Protein AF-A0A368F7U0-F1 (afdb_monomer)

pLDDT: mean 89.79, std 9.25, range [58.03, 97.5]

Sequence (85 aa):
MRIFSLQDEFDAILNESPDSLVVIDFYATWCGPCKIMGPKFLKLSNEFTSVVFVKVDVDESEDIVSRFDIKVMPTFIFMRKGAQI

Radius of gyration: 12.07 Å; Cα contacts (8 Å, |Δi|>4): 130; chains: 1; bounding box: 25×27×27 Å

InterPro domains:
  IPR005746 Thioredoxin [PIRSF000077] (8-84)
  IPR013766 Thioredoxin domain [PF00085] (7-83)
  IPR013766 Thioredoxin domain [PS51352] (1-85)
  IPR017937 Thioredoxin, conserved site [PS00194] (23-41)
  IPR036249 Thioredoxin-like superfamily [SSF52833] (8-83)

Nearest PDB structures (foldseek):
  2vim-assembly1_A  TM=9.844E-01  e=1.560E-10  Fasciola hepatica
  2iiy-assembly1_A  TM=9.850E-01  e=3.507E-10  Homo sapiens
  4pom-assembly2_B  TM=9.797E-01  e=3.064E-10  Homo sapiens
  1aiu-assembly1_A-2  TM=9.916E-01  e=6.021E-10  Homo sapiens
  1erw-assembly1_A-2  TM=9.887E-01  e=1.354E-09  Homo sapiens

Mean predicted aligned error: 3.77 Å

Solvent-accessible surface area (backbone atoms only — not comparable to full-atom values): 4821 Å² total; per-residue (Å²): 120,52,76,55,68,50,69,70,64,55,53,48,48,43,65,75,35,41,87,32,47,35,40,36,39,36,30,44,97,85,36,66,67,28,66,66,45,47,64,55,53,53,50,49,41,71,70,40,76,74,39,48,42,38,40,38,42,54,89,62,26,58,71,62,34,61,75,69,68,65,85,61,69,62,37,79,47,43,33,44,63,77,36,80,109

Secondary structure (DSSP, 8-state):
-EEE--HHHHHHHHHH-SSSEEEEEEE-TT-HHHHHHHHHHHHHHHH-TTEEEEEEETTT-HHHHHHTT--SSSEEEEEETTEE-

Structure (mmCIF, N/CA/C/O backbone):
data_AF-A0A368F7U0-F1
#
_entry.id   AF-A0A368F7U0-F1
#
loop_
_atom_site.group_PDB
_atom_site.id
_atom_site.type_symbol
_atom_site.label_atom_id
_atom_site.label_alt_id
_atom_site.label_comp_id
_atom_site.label_asym_id
_atom_site.label_entity_id
_atom_site.label_seq_id
_atom_site.pdbx_PDB_ins_code
_atom_site.Cartn_x
_atom_site.Cartn_y
_atom_site.Cartn_z
_atom_site.occupancy
_atom_site.B_iso_or_equiv
_atom_site.auth_seq_id
_atom_site.auth_comp_id
_atom_site.auth_asym_id
_atom_site.auth_atom_id
_atom_site.pdbx_PDB_model_num
ATOM 1 N N . MET A 1 1 ? 5.150 4.178 9.416 1.00 58.03 1 ME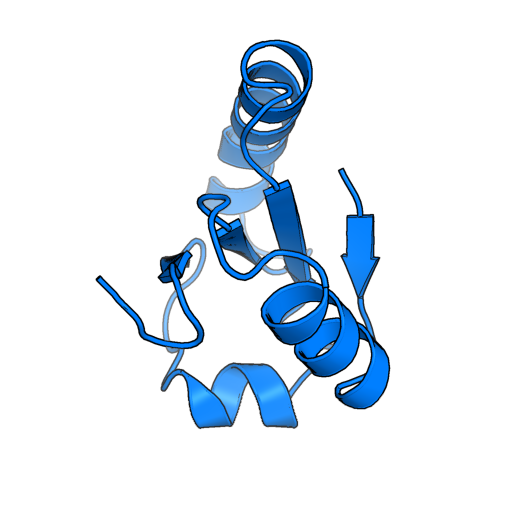T A N 1
ATOM 2 C CA . MET A 1 1 ? 5.188 3.414 8.149 1.00 58.03 1 MET A CA 1
ATOM 3 C C . MET A 1 1 ? 5.951 2.119 8.377 1.00 58.03 1 MET A C 1
ATOM 5 O O . MET A 1 1 ? 7.028 2.186 8.960 1.00 58.03 1 MET A O 1
ATOM 9 N N . ARG A 1 2 ? 5.398 0.970 7.971 1.00 66.88 2 ARG A N 1
ATOM 10 C CA . ARG A 1 2 ? 6.096 -0.327 8.007 1.00 66.88 2 ARG A CA 1
ATOM 11 C C . ARG A 1 2 ? 6.190 -0.918 6.593 1.00 66.88 2 ARG A C 1
ATOM 13 O O . ARG A 1 2 ? 5.301 -0.673 5.776 1.00 66.88 2 ARG A O 1
ATOM 20 N N . ILE A 1 3 ? 7.290 -1.614 6.315 1.00 62.53 3 ILE A N 1
ATOM 21 C CA . ILE A 1 3 ? 7.573 -2.331 5.063 1.00 62.53 3 ILE A CA 1
ATOM 22 C C . ILE A 1 3 ? 7.589 -3.813 5.431 1.00 62.53 3 ILE A C 1
ATOM 24 O O . ILE A 1 3 ? 8.253 -4.157 6.408 1.00 62.53 3 ILE A O 1
ATOM 28 N N . PHE A 1 4 ? 6.852 -4.646 4.698 1.00 64.81 4 PHE A N 1
ATOM 29 C CA . PHE A 1 4 ? 6.789 -6.090 4.944 1.00 64.81 4 PHE A CA 1
ATOM 30 C C . PHE A 1 4 ? 7.340 -6.858 3.761 1.00 64.81 4 PHE A C 1
ATOM 32 O O . PHE A 1 4 ? 7.124 -6.465 2.617 1.00 64.81 4 PHE A O 1
ATOM 39 N N . SER A 1 5 ? 7.999 -7.967 4.077 1.00 58.75 5 SER A N 1
ATOM 40 C CA . SER A 1 5 ? 8.453 -8.977 3.123 1.00 58.75 5 SER A CA 1
ATOM 41 C C . SER A 1 5 ? 7.835 -10.357 3.389 1.00 58.75 5 SER A C 1
ATOM 43 O O . SER A 1 5 ? 8.076 -11.290 2.632 1.00 58.75 5 SER A O 1
ATOM 45 N N . LEU A 1 6 ? 7.043 -10.510 4.461 1.00 63.00 6 LEU A N 1
ATOM 46 C CA . LEU A 1 6 ? 6.488 -11.788 4.916 1.00 63.00 6 LEU A CA 1
ATOM 47 C C . LEU A 1 6 ? 4.968 -11.706 5.097 1.00 63.00 6 LEU A C 1
ATOM 49 O O . LEU A 1 6 ? 4.441 -10.764 5.693 1.00 63.00 6 LEU A O 1
ATOM 53 N N . GLN A 1 7 ? 4.269 -12.729 4.604 1.00 72.19 7 GLN A N 1
ATOM 54 C CA . GLN A 1 7 ? 2.807 -12.797 4.609 1.00 72.19 7 GLN A CA 1
ATOM 55 C C . GLN A 1 7 ? 2.207 -12.867 6.021 1.00 72.19 7 GLN A C 1
ATOM 57 O O . GLN A 1 7 ? 1.223 -12.180 6.294 1.00 72.19 7 GLN A O 1
ATOM 62 N N . ASP A 1 8 ? 2.829 -13.614 6.934 1.00 75.50 8 ASP A N 1
ATOM 63 C CA . ASP A 1 8 ? 2.343 -13.751 8.313 1.00 75.50 8 ASP A CA 1
ATOM 64 C C . ASP A 1 8 ? 2.331 -12.406 9.060 1.00 75.50 8 ASP A C 1
ATOM 66 O O . ASP A 1 8 ? 1.409 -12.118 9.822 1.00 75.50 8 ASP A O 1
ATOM 70 N N . GLU A 1 9 ? 3.322 -11.543 8.811 1.00 80.69 9 GLU A N 1
ATOM 71 C CA . GLU A 1 9 ? 3.390 -10.206 9.416 1.00 80.69 9 GLU A CA 1
ATOM 72 C C . GLU A 1 9 ? 2.306 -9.274 8.857 1.00 80.69 9 GLU A C 1
ATOM 74 O O . GLU A 1 9 ? 1.718 -8.471 9.588 1.00 80.69 9 GLU A O 1
ATOM 79 N N . PHE A 1 10 ? 2.011 -9.403 7.562 1.00 83.25 10 PHE A N 1
ATOM 80 C CA . PHE A 1 10 ? 0.936 -8.664 6.912 1.00 83.25 10 PHE A CA 1
ATOM 81 C C . PHE A 1 10 ? -0.437 -9.061 7.478 1.00 83.25 10 PHE A C 1
ATOM 83 O O . PHE A 1 10 ? -1.235 -8.189 7.839 1.00 83.25 10 PHE A O 1
ATOM 90 N N . ASP A 1 11 ? -0.696 -10.363 7.623 1.00 85.12 11 ASP A N 1
ATOM 91 C CA . ASP A 1 11 ? -1.945 -10.874 8.195 1.00 85.12 11 ASP A CA 1
ATOM 92 C C . ASP A 1 11 ? -2.086 -10.539 9.684 1.00 85.12 11 ASP A C 1
ATOM 94 O O . ASP A 1 11 ? -3.180 -10.177 10.130 1.00 85.12 11 ASP A O 1
ATOM 98 N N . ALA A 1 12 ? -0.992 -10.577 10.452 1.00 86.25 12 ALA A N 1
ATOM 99 C CA . ALA A 1 12 ? -0.992 -10.145 11.847 1.00 86.25 12 ALA A CA 1
ATOM 100 C C . ALA A 1 12 ? -1.499 -8.703 11.986 1.00 86.25 12 ALA A C 1
ATOM 102 O O . ALA A 1 12 ? -2.373 -8.437 12.804 1.00 86.25 12 ALA A O 1
ATOM 103 N N . ILE A 1 13 ? -1.055 -7.782 11.128 1.00 83.06 13 ILE A N 1
ATOM 104 C CA . ILE A 1 13 ? -1.470 -6.372 11.199 1.00 83.06 13 ILE A CA 1
ATOM 105 C C . ILE A 1 13 ? -2.932 -6.166 10.843 1.00 83.06 13 ILE A C 1
ATOM 107 O O . ILE A 1 13 ? -3.613 -5.376 11.503 1.00 83.06 13 ILE A O 1
ATOM 111 N N . LEU A 1 14 ? -3.426 -6.864 9.820 1.00 83.94 14 LEU A N 1
ATOM 112 C CA . LEU A 1 14 ? -4.843 -6.806 9.471 1.00 83.94 14 LEU A CA 1
ATOM 113 C C . LEU A 1 14 ? -5.724 -7.295 10.631 1.00 83.94 14 LEU A C 1
ATOM 115 O O . LEU A 1 14 ? -6.803 -6.742 10.848 1.00 83.94 14 LEU A O 1
ATOM 119 N N . ASN A 1 15 ? -5.244 -8.279 11.397 1.00 84.81 15 ASN A N 1
ATOM 120 C CA . ASN A 1 15 ? -5.942 -8.830 12.557 1.00 84.81 15 ASN A CA 1
ATOM 121 C C . ASN A 1 15 ? -5.785 -7.981 13.832 1.00 84.81 15 ASN A C 1
ATOM 123 O O . ASN A 1 15 ? -6.734 -7.871 14.604 1.00 84.81 15 ASN A O 1
ATOM 127 N N . GLU A 1 16 ? -4.623 -7.362 14.056 1.00 85.44 16 GLU A N 1
ATOM 128 C CA . GLU A 1 16 ? -4.341 -6.477 15.201 1.00 85.44 16 GLU A CA 1
ATOM 129 C C . GLU A 1 16 ? -5.015 -5.105 15.072 1.00 85.44 16 GLU A C 1
ATOM 131 O O . GLU A 1 16 ? -5.206 -4.403 16.066 1.00 85.44 16 GLU A O 1
ATOM 136 N N . SER A 1 17 ? -5.403 -4.724 13.852 1.00 79.19 17 SER A N 1
ATOM 137 C CA . SER A 1 17 ? -6.010 -3.429 13.535 1.00 79.19 17 SER A CA 1
ATOM 138 C C . SER A 1 17 ? -7.455 -3.554 13.021 1.00 79.19 17 SER A C 1
ATOM 140 O O . SER A 1 17 ? -7.772 -2.972 11.982 1.00 79.19 17 SER A O 1
ATOM 142 N N . PRO A 1 18 ? -8.367 -4.276 13.707 1.00 75.81 18 PRO A N 1
ATOM 143 C CA . PRO A 1 18 ? -9.675 -4.617 13.148 1.00 75.81 18 PRO A CA 1
ATOM 144 C C . PRO A 1 18 ? -10.544 -3.379 12.882 1.00 75.81 18 PRO A C 1
ATOM 146 O O . PRO A 1 18 ? -11.241 -3.323 11.870 1.00 75.81 18 PRO A O 1
ATOM 149 N N . ASP A 1 19 ? -10.481 -2.361 13.743 1.00 86.19 19 ASP A N 1
ATOM 150 C CA . ASP A 1 19 ? -11.290 -1.144 13.603 1.00 86.19 19 ASP A CA 1
ATOM 151 C C . ASP A 1 19 ? -10.580 -0.009 12.852 1.00 86.19 19 ASP A C 1
ATOM 153 O O . ASP A 1 19 ? -11.241 0.898 12.327 1.00 86.19 19 ASP A O 1
ATOM 157 N N . SER A 1 20 ? -9.251 -0.064 12.753 1.00 90.00 20 SER A N 1
ATOM 158 C CA . SER A 1 20 ? -8.460 0.940 12.044 1.00 90.00 20 SER A CA 1
ATO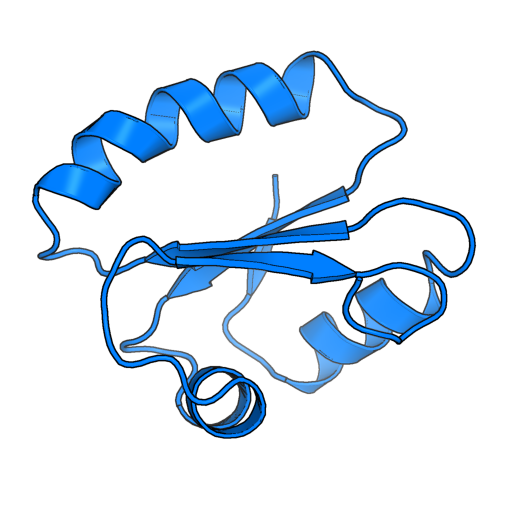M 159 C C . SER A 1 20 ? -8.580 0.760 10.533 1.00 90.00 20 SER A C 1
ATOM 161 O O . SER A 1 20 ? -8.766 -0.339 10.016 1.00 90.00 20 SER A O 1
ATOM 163 N N . LEU A 1 21 ? -8.468 1.868 9.803 1.00 94.31 21 LEU A N 1
ATOM 164 C CA . LEU A 1 21 ? -8.250 1.796 8.363 1.00 94.31 21 LEU A CA 1
ATOM 165 C C . LEU A 1 21 ? -6.800 1.375 8.127 1.00 94.31 21 LEU A C 1
ATOM 167 O O . LEU A 1 21 ? -5.898 1.980 8.706 1.00 94.31 21 LEU A O 1
ATOM 171 N N . VAL A 1 22 ? -6.578 0.396 7.260 1.00 94.31 22 VAL A N 1
ATOM 172 C CA . VAL A 1 22 ? -5.247 0.039 6.767 1.00 94.31 22 VAL A CA 1
ATOM 173 C C . VAL A 1 22 ? -5.160 0.452 5.302 1.00 94.31 22 VAL A C 1
ATOM 175 O O . VAL A 1 22 ? -6.025 0.100 4.504 1.00 94.31 22 VAL A O 1
ATOM 178 N N . VAL A 1 23 ? -4.138 1.225 4.950 1.00 95.62 23 VAL A N 1
ATOM 179 C CA . VAL A 1 23 ? -3.861 1.668 3.581 1.00 95.62 23 VAL A CA 1
ATOM 180 C C . VAL A 1 23 ? -2.554 1.037 3.135 1.00 95.62 23 VAL A C 1
ATOM 182 O O . VAL A 1 23 ? -1.519 1.226 3.776 1.00 95.62 23 VAL A O 1
ATOM 185 N N . ILE A 1 24 ? -2.607 0.293 2.039 1.00 95.00 24 ILE A N 1
ATOM 186 C CA . ILE A 1 24 ? -1.487 -0.480 1.509 1.00 95.00 24 ILE A CA 1
ATOM 187 C C . ILE A 1 24 ? -1.052 0.145 0.184 1.00 95.00 24 ILE A C 1
ATOM 189 O O . ILE A 1 24 ? -1.883 0.302 -0.702 1.00 95.00 24 ILE A O 1
ATOM 193 N N . ASP A 1 25 ? 0.225 0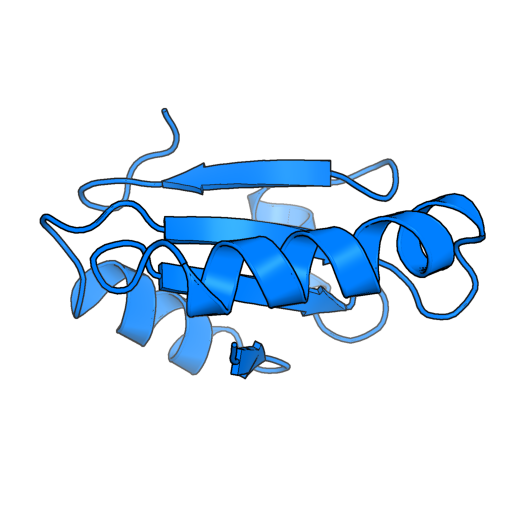.494 0.054 1.00 95.94 25 ASP A N 1
ATOM 194 C CA . ASP A 1 25 ? 0.879 0.955 -1.178 1.00 95.94 25 ASP A CA 1
ATOM 195 C C . ASP A 1 25 ? 1.696 -0.190 -1.785 1.00 95.94 25 ASP A C 1
ATOM 197 O O . ASP A 1 25 ? 2.760 -0.541 -1.264 1.00 95.94 25 ASP A O 1
ATOM 201 N N . PHE A 1 26 ? 1.195 -0.773 -2.874 1.00 96.19 26 PHE A N 1
ATOM 202 C CA . PHE A 1 26 ? 1.938 -1.734 -3.683 1.00 96.19 26 PHE A CA 1
ATOM 203 C C . PHE A 1 26 ? 2.858 -0.984 -4.638 1.00 96.19 26 PHE A C 1
ATOM 205 O O . PHE A 1 26 ? 2.397 -0.326 -5.577 1.00 96.19 26 PHE A O 1
ATOM 212 N N . TYR A 1 27 ? 4.162 -1.091 -4.405 1.00 95.44 27 TYR A N 1
ATOM 213 C CA . TYR A 1 27 ? 5.182 -0.339 -5.124 1.00 95.44 27 TYR A CA 1
ATOM 214 C C . TYR A 1 27 ? 6.273 -1.260 -5.673 1.00 95.44 27 TYR A C 1
ATOM 216 O O . TYR A 1 27 ? 6.393 -2.407 -5.267 1.00 95.44 27 TYR A O 1
ATOM 224 N N . ALA A 1 28 ? 7.091 -0.723 -6.578 1.00 94.88 28 ALA A N 1
ATOM 225 C CA . ALA A 1 28 ? 8.324 -1.367 -7.021 1.00 94.88 28 ALA A CA 1
ATOM 226 C C . ALA A 1 28 ? 9.486 -0.369 -6.989 1.00 94.88 28 ALA A C 1
ATOM 228 O O . ALA A 1 28 ? 9.295 0.834 -7.214 1.00 94.88 28 ALA A O 1
ATOM 229 N N . THR A 1 29 ? 10.709 -0.842 -6.762 1.00 93.56 29 THR A N 1
ATOM 230 C CA . THR A 1 29 ? 11.912 0.018 -6.705 1.00 93.56 29 THR A CA 1
ATOM 231 C C . THR A 1 29 ? 12.235 0.694 -8.044 1.00 93.56 29 THR A C 1
ATOM 233 O O . THR A 1 29 ? 12.783 1.804 -8.092 1.00 93.56 29 THR A O 1
ATOM 236 N N . TRP A 1 30 ? 11.848 0.066 -9.152 1.00 94.38 30 TRP A N 1
ATOM 237 C CA . TRP A 1 30 ? 12.024 0.557 -10.520 1.00 94.38 30 TRP A CA 1
ATOM 238 C C . TRP A 1 30 ? 10.849 1.423 -11.013 1.00 94.38 30 TRP A C 1
ATOM 240 O O . TRP A 1 30 ? 10.956 2.081 -12.048 1.00 94.38 30 TRP A O 1
ATOM 250 N N . CYS A 1 31 ? 9.753 1.506 -10.255 1.00 95.75 31 CYS A N 1
ATOM 251 C CA . CYS A 1 31 ? 8.562 2.267 -10.626 1.00 95.75 31 CYS A CA 1
ATOM 252 C C . CYS A 1 31 ? 8.759 3.782 -10.411 1.00 95.75 31 CYS A C 1
ATOM 254 O O . CYS A 1 31 ? 8.808 4.285 -9.285 1.00 95.75 31 CYS A O 1
ATOM 256 N N . GLY A 1 32 ? 8.834 4.541 -11.510 1.00 96.88 32 GLY A N 1
ATOM 257 C CA . GLY A 1 32 ? 8.972 6.005 -11.496 1.00 96.88 32 GLY A CA 1
ATOM 258 C C . GLY A 1 32 ? 7.856 6.732 -10.725 1.00 96.88 32 GLY A C 1
ATOM 259 O O . GLY A 1 32 ? 8.167 7.483 -9.797 1.00 96.88 32 GLY A O 1
ATOM 260 N N . PRO A 1 33 ? 6.564 6.493 -11.029 1.00 97.12 33 PRO A N 1
ATOM 261 C CA . PRO A 1 33 ? 5.452 7.102 -10.294 1.00 97.12 33 PRO A CA 1
ATOM 262 C C . PRO A 1 33 ? 5.457 6.785 -8.790 1.00 97.12 33 PRO A C 1
ATOM 264 O O . PRO A 1 33 ? 5.152 7.654 -7.973 1.00 97.12 33 PRO A O 1
ATOM 267 N N . CYS A 1 34 ? 5.885 5.581 -8.404 1.00 96.88 34 CYS A N 1
ATOM 268 C CA . CYS A 1 34 ? 5.990 5.171 -7.006 1.00 96.88 34 CYS A CA 1
ATOM 269 C C . CYS A 1 34 ? 6.990 6.038 -6.228 1.00 96.88 34 CYS A C 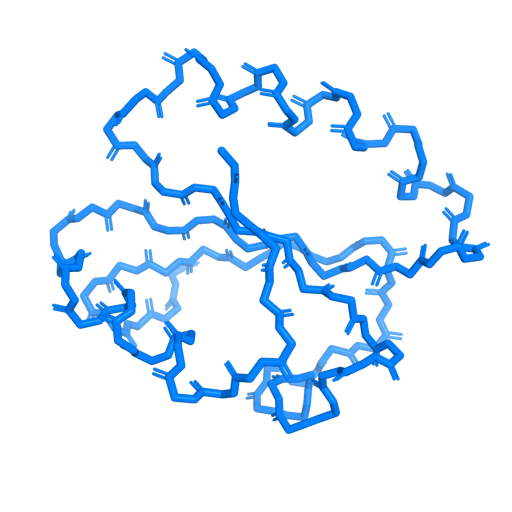1
ATOM 271 O O . CYS A 1 34 ? 6.714 6.449 -5.102 1.00 96.88 34 C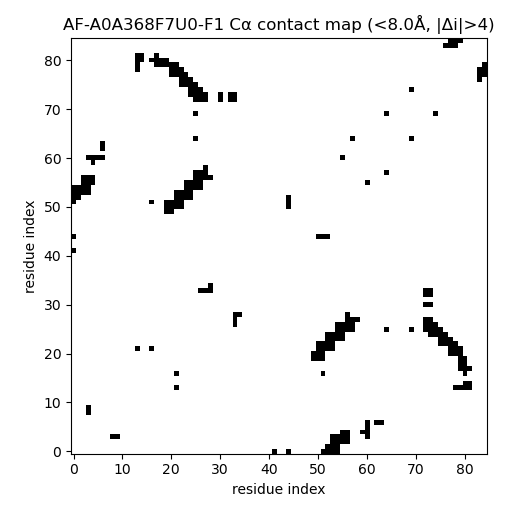YS A O 1
ATOM 273 N N . LYS A 1 35 ? 8.123 6.404 -6.846 1.00 96.00 35 LYS A N 1
ATOM 274 C CA . LYS A 1 35 ? 9.121 7.306 -6.239 1.00 96.00 35 LYS A CA 1
ATOM 275 C C . LYS A 1 35 ? 8.557 8.702 -5.971 1.00 96.00 35 LYS A C 1
ATOM 277 O O . LYS A 1 35 ? 8.944 9.336 -4.995 1.00 96.00 35 LYS A O 1
ATOM 282 N N . ILE A 1 36 ? 7.622 9.164 -6.804 1.00 96.69 36 ILE A N 1
ATOM 283 C CA . ILE A 1 36 ? 6.929 10.448 -6.623 1.00 96.69 36 ILE A CA 1
ATOM 284 C C . ILE A 1 36 ? 5.896 10.354 -5.490 1.00 96.69 36 ILE A C 1
ATOM 286 O O . ILE A 1 36 ? 5.737 11.299 -4.713 1.00 96.69 36 ILE A O 1
ATOM 290 N N . MET A 1 37 ? 5.189 9.225 -5.384 1.00 96.25 37 MET A N 1
ATOM 291 C CA . MET A 1 37 ? 4.145 9.023 -4.376 1.00 96.25 37 MET A CA 1
ATOM 292 C C . MET A 1 37 ? 4.685 8.676 -2.987 1.00 96.25 37 MET A C 1
ATOM 294 O O . MET A 1 37 ? 4.088 9.100 -2.000 1.00 96.25 37 MET A O 1
ATOM 298 N N . GLY A 1 38 ? 5.834 8.003 -2.887 1.00 94.19 38 GLY A N 1
ATOM 299 C CA . GLY A 1 38 ? 6.430 7.573 -1.618 1.00 94.19 38 GLY A CA 1
ATOM 300 C C . GLY A 1 38 ? 6.550 8.681 -0.557 1.00 94.19 38 GLY A C 1
ATOM 301 O O . GLY A 1 38 ? 6.062 8.492 0.558 1.00 94.19 38 GLY A O 1
ATOM 302 N N . PRO A 1 39 ? 7.112 9.868 -0.868 1.00 96.19 39 PRO A N 1
ATOM 303 C CA . PRO A 1 39 ? 7.187 10.975 0.089 1.00 96.19 39 PRO A CA 1
ATOM 304 C C . PRO A 1 39 ? 5.816 11.497 0.540 1.00 96.19 39 PRO A C 1
ATOM 306 O O . PRO A 1 39 ? 5.646 11.880 1.698 1.00 96.19 39 PRO A O 1
ATOM 309 N N . LYS A 1 40 ? 4.819 11.499 -0.355 1.00 96.69 40 LYS A N 1
ATOM 310 C CA . LYS A 1 40 ? 3.446 11.913 -0.024 1.00 96.69 40 LYS A CA 1
ATOM 311 C C . LYS A 1 40 ? 2.777 10.887 0.885 1.00 96.69 40 LYS A C 1
ATOM 313 O O . LYS A 1 40 ? 2.154 11.271 1.868 1.00 96.69 40 LYS A O 1
ATOM 318 N N . PHE A 1 41 ? 2.961 9.603 0.591 1.00 96.19 41 PHE A N 1
ATOM 319 C CA . PHE A 1 41 ? 2.462 8.502 1.408 1.00 96.19 41 PHE A CA 1
ATOM 320 C C . PHE A 1 41 ? 3.062 8.533 2.819 1.00 96.19 41 PHE A C 1
ATOM 322 O O . PHE A 1 41 ? 2.33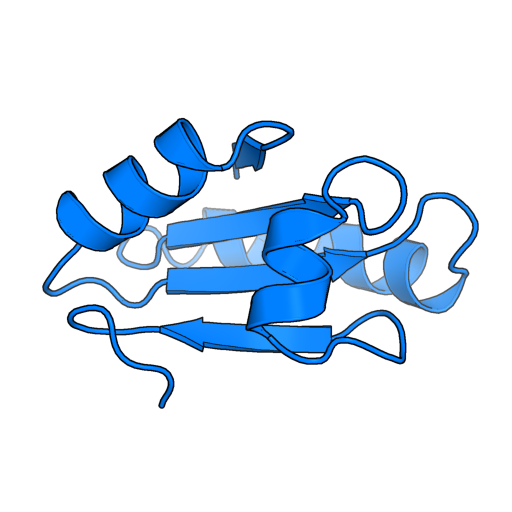0 8.463 3.804 1.00 96.19 41 PHE A O 1
ATOM 329 N N . LEU A 1 42 ? 4.375 8.767 2.933 1.00 95.00 42 LEU A N 1
ATOM 330 C CA . LEU A 1 42 ? 5.043 8.952 4.223 1.00 95.00 42 LEU A CA 1
ATOM 331 C C . LEU A 1 42 ? 4.461 10.140 4.999 1.00 95.00 42 LEU A C 1
ATOM 333 O O . LEU A 1 42 ? 4.183 10.011 6.191 1.00 95.00 42 LEU A O 1
ATOM 337 N N . LYS A 1 43 ? 4.235 11.281 4.333 1.00 97.00 43 LYS A N 1
ATOM 338 C CA . LYS A 1 43 ? 3.623 12.459 4.963 1.00 97.00 43 LYS A CA 1
ATOM 339 C C . LYS A 1 43 ? 2.232 12.142 5.519 1.00 97.00 43 LYS A C 1
ATOM 341 O O . LYS A 1 43 ? 1.981 12.445 6.681 1.00 97.00 43 LYS A O 1
ATOM 346 N N . LEU A 1 44 ? 1.375 11.487 4.733 1.00 96.25 44 LEU A N 1
ATOM 347 C CA . LEU A 1 44 ? 0.046 11.055 5.181 1.00 96.25 44 LEU A CA 1
ATOM 348 C C . LEU A 1 44 ? 0.141 10.104 6.379 1.00 96.25 44 LEU A C 1
AT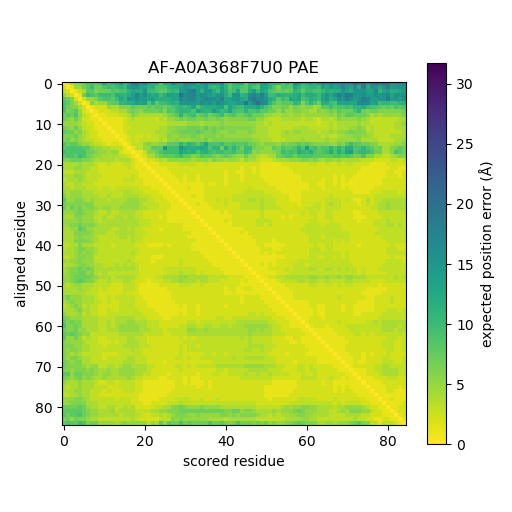OM 350 O O . LEU A 1 44 ? -0.612 10.259 7.334 1.00 96.25 44 LEU A O 1
ATOM 354 N N . SER A 1 45 ? 1.116 9.190 6.381 1.00 95.50 45 SER A N 1
ATOM 355 C CA . SER A 1 45 ? 1.313 8.268 7.505 1.00 95.50 45 SER A CA 1
ATOM 356 C C . SER A 1 45 ? 1.709 8.944 8.817 1.00 95.50 45 SER A C 1
ATOM 358 O O . SER A 1 45 ? 1.446 8.400 9.885 1.00 95.50 45 SER A O 1
ATOM 360 N N . ASN A 1 46 ? 2.321 10.127 8.745 1.00 95.25 46 ASN A N 1
ATOM 361 C CA . ASN A 1 46 ? 2.658 10.921 9.924 1.00 95.25 46 ASN A CA 1
ATOM 362 C C . ASN A 1 46 ? 1.482 11.794 10.388 1.00 95.25 46 ASN A C 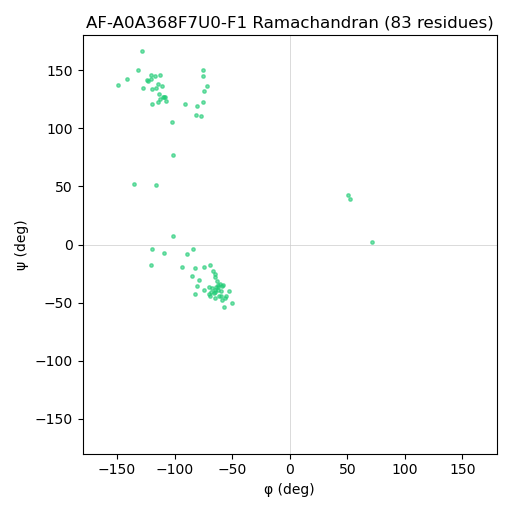1
ATOM 364 O O . ASN A 1 46 ? 1.403 12.131 11.564 1.00 95.25 46 ASN A O 1
ATOM 368 N N . GLU A 1 47 ? 0.590 12.178 9.472 1.00 97.19 47 GLU A N 1
ATOM 369 C CA . GLU A 1 47 ? -0.573 13.026 9.756 1.00 97.19 47 GLU A CA 1
ATOM 370 C C . GLU A 1 47 ? -1.751 12.218 10.322 1.00 97.19 47 GLU A C 1
ATOM 372 O O . GLU A 1 47 ? -2.381 12.626 11.296 1.00 97.19 47 GLU A O 1
ATOM 377 N N . PHE A 1 48 ? -2.018 11.038 9.759 1.00 95.25 48 PHE A N 1
ATOM 378 C CA . PHE A 1 48 ? -3.148 10.186 10.130 1.00 95.25 48 PHE A CA 1
ATOM 379 C C . PHE A 1 48 ? -2.706 9.030 11.032 1.00 95.25 48 PHE A C 1
ATOM 381 O O . PHE A 1 48 ? -2.609 7.885 10.600 1.00 95.25 48 PHE A O 1
ATOM 388 N N . THR A 1 49 ? -2.470 9.317 12.312 1.00 91.62 49 THR A N 1
ATOM 389 C CA . THR A 1 49 ? -1.966 8.327 13.287 1.00 91.62 49 THR A CA 1
ATOM 390 C C . THR A 1 49 ? -2.969 7.228 13.658 1.00 91.62 49 THR A C 1
ATOM 392 O O . THR A 1 49 ? -2.567 6.187 14.170 1.00 91.62 49 THR A O 1
ATOM 395 N N . SER A 1 50 ? -4.263 7.429 13.388 1.00 91.62 50 SER A N 1
ATOM 396 C CA . SER A 1 50 ? -5.320 6.419 13.555 1.00 91.62 50 SER A CA 1
ATOM 397 C C . SER A 1 50 ? -5.459 5.467 12.360 1.00 91.62 50 SER A C 1
ATOM 399 O O . SER A 1 50 ? -6.270 4.540 12.397 1.00 91.62 50 SER A O 1
ATOM 401 N N . VAL A 1 51 ? -4.694 5.700 11.292 1.00 93.38 51 VAL A N 1
ATOM 402 C CA . VAL A 1 51 ? -4.674 4.885 10.078 1.00 93.38 51 VAL A CA 1
ATOM 403 C C . VAL A 1 51 ? -3.337 4.158 10.007 1.00 93.38 51 VAL A C 1
ATOM 405 O O . VAL A 1 51 ? -2.274 4.727 10.257 1.00 93.38 51 VAL A O 1
ATOM 408 N N . VAL A 1 52 ? -3.380 2.881 9.652 1.00 92.56 52 VAL A N 1
ATOM 409 C CA . VAL A 1 52 ? -2.182 2.065 9.479 1.00 92.56 52 VAL A CA 1
ATOM 410 C C . VAL A 1 52 ? -1.735 2.169 8.028 1.00 92.56 52 VAL A C 1
ATOM 412 O O . VAL A 1 52 ? -2.479 1.824 7.119 1.00 92.56 52 VAL A O 1
ATOM 415 N N . PHE A 1 53 ? -0.511 2.640 7.802 1.00 94.00 53 PHE A N 1
ATOM 416 C CA . PHE A 1 53 ? 0.068 2.756 6.463 1.00 94.00 53 PHE A CA 1
ATOM 417 C C . PHE A 1 53 ? 1.140 1.695 6.245 1.00 94.00 53 PHE A C 1
ATOM 419 O O . PHE A 1 53 ? 2.133 1.629 6.986 1.00 94.00 53 PHE A O 1
ATOM 426 N N . VAL A 1 54 ? 0.942 0.915 5.190 1.00 92.75 54 VAL A N 1
ATOM 427 C CA . VAL A 1 54 ? 1.757 -0.234 4.814 1.00 92.75 54 VAL A CA 1
ATOM 428 C C . VAL A 1 54 ? 2.291 -0.039 3.403 1.00 92.75 54 VAL A C 1
ATOM 430 O O . VAL A 1 54 ? 1.580 0.452 2.531 1.00 92.75 54 VAL A O 1
ATOM 433 N N . LYS A 1 55 ? 3.543 -0.430 3.175 1.00 93.38 55 LYS A N 1
ATOM 434 C CA . LYS A 1 55 ? 4.113 -0.548 1.832 1.00 93.38 55 LYS A CA 1
ATOM 435 C C . LYS A 1 55 ? 4.460 -2.006 1.554 1.00 93.38 55 LYS A C 1
ATOM 437 O O . LYS A 1 55 ? 5.066 -2.645 2.413 1.00 93.38 55 LYS A O 1
ATOM 442 N N . VAL A 1 56 ? 4.106 -2.486 0.368 1.00 93.00 56 VAL A N 1
ATOM 443 C CA . VAL A 1 56 ? 4.414 -3.838 -0.115 1.00 93.00 56 VAL A CA 1
ATOM 444 C C . VAL A 1 56 ? 5.247 -3.709 -1.381 1.00 93.00 56 VAL A C 1
ATOM 446 O O . VAL A 1 56 ? 4.812 -3.063 -2.337 1.00 93.00 56 VAL A O 1
ATOM 449 N N . ASP A 1 57 ? 6.450 -4.281 -1.363 1.00 93.38 57 ASP A N 1
ATOM 450 C CA . ASP A 1 57 ? 7.282 -4.370 -2.558 1.00 93.38 57 ASP A CA 1
ATOM 451 C C . ASP A 1 57 ? 6.801 -5.544 -3.408 1.00 93.38 57 ASP A C 1
ATOM 453 O O . ASP A 1 57 ? 6.786 -6.688 -2.950 1.00 93.38 57 ASP A O 1
ATOM 457 N N . VAL A 1 58 ? 6.366 -5.262 -4.633 1.00 93.19 58 VAL A N 1
ATOM 458 C CA . VAL A 1 58 ? 5.807 -6.300 -5.504 1.00 93.19 58 VAL A CA 1
ATOM 459 C C . VAL A 1 58 ? 6.848 -7.331 -5.938 1.00 93.19 58 VAL A C 1
ATOM 461 O O . VAL A 1 58 ? 6.468 -8.449 -6.270 1.00 93.19 58 VAL A O 1
ATOM 464 N N . ASP A 1 59 ? 8.135 -6.969 -5.906 1.00 91.75 59 ASP A N 1
ATOM 465 C CA . ASP A 1 59 ? 9.234 -7.862 -6.279 1.00 91.75 59 ASP A 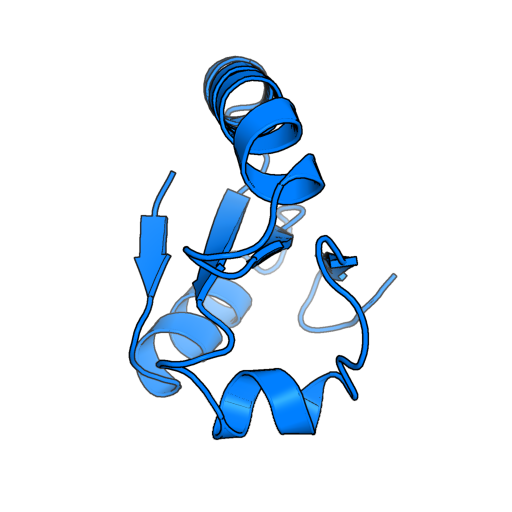CA 1
ATOM 466 C C . ASP A 1 59 ? 9.624 -8.807 -5.119 1.00 91.75 59 ASP A C 1
ATOM 468 O O . ASP A 1 59 ? 10.234 -9.847 -5.351 1.00 91.75 59 ASP A O 1
ATOM 472 N N . GLU A 1 60 ? 9.274 -8.467 -3.869 1.00 90.94 60 GLU A N 1
ATOM 473 C CA . GLU A 1 60 ? 9.634 -9.248 -2.670 1.00 90.94 60 GLU A CA 1
ATOM 474 C C . GLU A 1 60 ? 8.439 -9.977 -2.027 1.00 90.94 60 GLU A C 1
ATOM 476 O O . GLU A 1 60 ? 8.622 -10.729 -1.074 1.00 90.94 60 GLU A O 1
ATOM 481 N N . SER A 1 61 ? 7.204 -9.741 -2.486 1.00 90.38 61 SER A N 1
ATOM 482 C CA . SER A 1 61 ? 5.975 -10.212 -1.820 1.00 90.38 61 SER A CA 1
ATOM 483 C C . SER A 1 61 ? 4.952 -10.828 -2.785 1.00 90.38 61 SER A C 1
ATOM 485 O O . SER A 1 61 ? 3.778 -10.449 -2.781 1.00 90.38 61 SER A O 1
ATOM 487 N N . GLU A 1 62 ? 5.383 -11.795 -3.602 1.00 90.12 62 GLU A N 1
ATOM 488 C CA . GLU A 1 62 ? 4.565 -12.433 -4.653 1.00 90.12 62 GLU A CA 1
ATOM 489 C C . GLU A 1 62 ? 3.214 -12.979 -4.155 1.00 90.12 62 GLU A C 1
ATOM 491 O O . GLU A 1 62 ? 2.191 -12.802 -4.825 1.00 90.12 62 GLU A O 1
ATOM 496 N N . ASP A 1 63 ? 3.173 -13.588 -2.966 1.00 90.69 63 ASP A N 1
ATOM 497 C CA . ASP A 1 63 ? 1.938 -14.153 -2.406 1.00 90.69 63 ASP A CA 1
ATOM 498 C C . ASP A 1 63 ? 0.898 -13.067 -2.085 1.00 90.69 63 ASP A C 1
ATOM 500 O O . ASP A 1 63 ? -0.291 -13.201 -2.393 1.00 90.69 63 ASP A O 1
ATOM 504 N N . ILE A 1 64 ? 1.349 -11.943 -1.515 1.00 90.75 64 ILE A N 1
ATOM 505 C CA . ILE A 1 64 ? 0.487 -10.801 -1.186 1.00 90.75 64 ILE A CA 1
ATOM 506 C C . ILE A 1 64 ? 0.008 -10.136 -2.483 1.00 90.75 64 ILE A C 1
ATOM 508 O O . ILE A 1 64 ? -1.178 -9.849 -2.632 1.00 90.75 64 ILE A O 1
ATOM 512 N N . VAL A 1 65 ? 0.907 -9.932 -3.447 1.00 92.50 65 VAL A N 1
ATOM 513 C CA . VAL A 1 65 ? 0.589 -9.371 -4.773 1.00 92.50 65 VAL A CA 1
ATOM 514 C C . VAL A 1 65 ? -0.482 -10.203 -5.476 1.00 92.50 65 VAL A C 1
ATOM 516 O O . VAL A 1 65 ? -1.465 -9.648 -5.975 1.00 92.50 65 VAL A O 1
ATOM 519 N N . SER A 1 66 ? -0.326 -11.528 -5.461 1.00 93.06 66 SER A N 1
ATOM 520 C CA . SER A 1 66 ? -1.265 -12.470 -6.072 1.00 93.06 66 SER A CA 1
ATOM 521 C C . SER A 1 66 ? -2.630 -12.442 -5.386 1.00 93.06 66 SER A C 1
ATOM 523 O O . SER A 1 66 ? -3.658 -12.427 -6.061 1.00 93.06 66 SER A O 1
ATOM 525 N N . ARG A 1 67 ? -2.663 -12.363 -4.047 1.00 91.25 67 ARG A N 1
ATOM 526 C CA . ARG A 1 67 ? -3.906 -12.277 -3.261 1.00 91.25 67 ARG A CA 1
ATOM 527 C C . ARG A 1 67 ? -4.767 -11.068 -3.631 1.00 91.25 67 ARG A C 1
ATOM 529 O O . ARG A 1 67 ? -5.991 -11.173 -3.592 1.00 91.25 67 ARG A O 1
ATOM 536 N N . PHE A 1 68 ? -4.145 -9.939 -3.964 1.00 93.31 68 PHE A N 1
ATOM 537 C CA . PHE A 1 68 ? -4.840 -8.696 -4.317 1.00 93.31 68 PHE A CA 1
ATOM 538 C C . PHE A 1 68 ? -4.907 -8.433 -5.834 1.00 93.31 68 PHE A C 1
ATOM 540 O O . PHE A 1 68 ? -5.364 -7.364 -6.234 1.00 93.31 68 PHE A O 1
ATOM 547 N N . ASP A 1 69 ? -4.482 -9.387 -6.675 1.00 95.06 69 ASP A N 1
ATOM 548 C CA . ASP A 1 69 ? -4.451 -9.281 -8.148 1.00 95.06 69 ASP A CA 1
ATOM 549 C C . ASP A 1 69 ? -3.769 -7.991 -8.654 1.00 95.06 69 ASP A C 1
ATOM 551 O O . ASP A 1 69 ? -4.240 -7.307 -9.569 1.00 95.06 69 ASP A O 1
ATOM 555 N N . ILE A 1 70 ? -2.647 -7.621 -8.031 1.00 95.62 70 ILE A N 1
ATOM 556 C CA . ILE A 1 70 ? -1.939 -6.379 -8.352 1.00 95.62 70 ILE A CA 1
ATOM 557 C C . ILE A 1 70 ? -1.177 -6.533 -9.671 1.00 95.62 70 ILE A C 1
ATOM 559 O O . ILE A 1 70 ? -0.319 -7.397 -9.821 1.00 95.62 70 ILE A O 1
ATOM 563 N N . LYS A 1 71 ? -1.475 -5.651 -10.632 1.00 93.69 71 LYS A N 1
ATOM 564 C CA . LYS A 1 71 ? -0.899 -5.675 -11.993 1.00 93.69 71 LYS A CA 1
ATOM 565 C C . LYS A 1 71 ? -0.141 -4.409 -12.377 1.00 93.69 71 LYS A C 1
ATOM 567 O O . LYS A 1 71 ? 0.585 -4.400 -13.369 1.00 93.69 71 LYS A O 1
ATOM 572 N N . VAL A 1 72 ? -0.362 -3.317 -11.649 1.00 95.25 72 VAL A N 1
ATOM 573 C CA . VAL A 1 72 ? 0.157 -1.987 -11.983 1.00 95.25 72 VAL A CA 1
ATOM 574 C C . VAL A 1 72 ? 0.586 -1.287 -10.703 1.00 95.25 72 VAL A C 1
ATOM 576 O O . VAL A 1 72 ? -0.081 -1.402 -9.677 1.00 95.25 72 VAL A O 1
ATOM 579 N N . MET A 1 73 ? 1.686 -0.540 -10.770 1.00 95.62 73 MET A N 1
ATOM 580 C CA . MET A 1 73 ? 2.229 0.185 -9.627 1.00 95.62 73 MET A CA 1
ATOM 581 C C . MET A 1 73 ? 2.289 1.700 -9.904 1.00 95.62 73 MET A C 1
ATOM 583 O O . MET A 1 73 ? 2.643 2.105 -11.017 1.00 95.62 73 MET A O 1
ATOM 587 N N . PRO A 1 74 ? 2.007 2.548 -8.894 1.00 96.75 74 PRO A N 1
ATOM 588 C CA . PRO A 1 74 ? 1.518 2.163 -7.571 1.00 96.75 74 PRO A CA 1
ATOM 589 C C . PRO A 1 74 ? 0.035 1.762 -7.609 1.00 96.75 74 PRO A C 1
ATOM 591 O O . PRO A 1 74 ? -0.749 2.372 -8.337 1.00 96.75 74 PRO A O 1
ATOM 594 N N . THR A 1 75 ? -0.353 0.783 -6.792 1.00 97.50 75 THR A N 1
ATOM 595 C CA . THR A 1 75 ? -1.764 0.486 -6.490 1.00 97.50 75 THR A CA 1
ATOM 596 C C . THR A 1 75 ? -1.990 0.647 -4.997 1.00 97.50 75 THR A C 1
ATOM 598 O O . THR A 1 75 ? -1.201 0.155 -4.194 1.00 97.50 75 THR A O 1
ATOM 601 N N . PHE A 1 76 ? -3.076 1.326 -4.627 1.00 96.56 76 PHE A N 1
ATOM 602 C CA . PHE A 1 76 ? -3.452 1.520 -3.232 1.00 96.56 76 PHE A CA 1
ATOM 603 C C . PHE A 1 76 ? -4.684 0.689 -2.895 1.00 96.56 76 PHE A C 1
ATOM 605 O O . PHE A 1 76 ? -5.707 0.815 -3.567 1.00 96.56 76 PHE A O 1
ATOM 612 N N . ILE A 1 77 ? -4.593 -0.119 -1.841 1.00 95.94 77 ILE A N 1
ATOM 613 C CA . ILE A 1 77 ? -5.714 -0.903 -1.313 1.00 95.94 77 ILE A CA 1
ATOM 614 C C . ILE A 1 77 ? -6.072 -0.399 0.081 1.00 95.94 77 ILE A C 1
ATOM 616 O O . ILE A 1 77 ? -5.197 -0.114 0.900 1.00 95.94 77 ILE A O 1
ATOM 620 N N . PHE A 1 78 ? -7.372 -0.298 0.340 1.00 95.50 78 PHE A N 1
ATOM 621 C CA . PHE A 1 78 ? -7.932 0.116 1.618 1.00 95.50 78 PHE A CA 1
ATOM 622 C C . PHE A 1 78 ? -8.595 -1.086 2.273 1.00 95.50 78 PHE A C 1
ATOM 624 O O . PHE A 1 78 ? -9.437 -1.742 1.666 1.00 95.50 78 PHE A O 1
ATOM 631 N N . MET A 1 79 ? -8.220 -1.365 3.516 1.00 93.50 79 MET A N 1
ATOM 632 C CA . MET A 1 79 ? -8.744 -2.479 4.293 1.00 93.50 79 MET A CA 1
ATOM 633 C C . MET A 1 79 ? -9.339 -1.975 5.603 1.00 93.50 79 MET A C 1
ATOM 635 O O . MET A 1 79 ? -8.786 -1.088 6.257 1.00 93.50 79 MET A O 1
ATOM 639 N N . ARG A 1 80 ? -10.448 -2.575 6.024 1.00 91.38 80 ARG A N 1
ATOM 640 C CA . ARG A 1 80 ? -11.030 -2.387 7.355 1.00 91.38 80 ARG A CA 1
ATOM 641 C C . ARG A 1 80 ? -11.729 -3.675 7.771 1.00 91.38 80 ARG A C 1
ATOM 643 O O . ARG A 1 80 ? -12.422 -4.277 6.955 1.00 91.38 80 ARG A O 1
ATOM 650 N N . LYS A 1 81 ? -11.570 -4.106 9.027 1.00 88.69 81 LYS A N 1
ATOM 651 C CA . LYS A 1 81 ? -12.152 -5.366 9.535 1.00 88.69 81 LYS A CA 1
ATOM 652 C C . LYS A 1 81 ? -11.804 -6.585 8.666 1.00 88.69 81 LYS A C 1
ATOM 654 O O . LYS A 1 81 ? -12.655 -7.429 8.406 1.00 88.69 81 LYS A O 1
ATOM 659 N N . GLY A 1 82 ? -10.566 -6.640 8.167 1.00 83.88 82 GLY A N 1
ATOM 660 C CA . GLY A 1 82 ? -10.075 -7.731 7.315 1.00 83.88 82 GLY A CA 1
ATOM 661 C C . GLY A 1 82 ? -10.650 -7.771 5.892 1.00 83.88 82 GLY A C 1
ATOM 662 O O . GLY A 1 82 ? -10.293 -8.666 5.131 1.00 83.88 82 GLY A O 1
ATOM 663 N N . ALA A 1 83 ? -11.498 -6.813 5.508 1.00 87.75 83 ALA A N 1
ATOM 664 C CA . ALA A 1 83 ? -12.093 -6.729 4.178 1.00 87.75 83 ALA A CA 1
ATOM 665 C C . ALA A 1 83 ? -11.578 -5.507 3.410 1.00 87.75 83 ALA A C 1
ATOM 667 O O . ALA A 1 83 ? -11.337 -4.451 4.000 1.00 87.75 83 ALA A O 1
ATOM 668 N N . GLN A 1 84 ? -11.449 -5.657 2.093 1.00 90.94 84 GLN A N 1
ATOM 669 C CA . GLN A 1 84 ? -11.195 -4.548 1.178 1.00 90.94 84 GLN A CA 1
ATOM 670 C C . GLN A 1 84 ? -12.462 -3.692 1.040 1.00 90.94 84 GLN A C 1
ATOM 672 O O . GLN A 1 84 ? -13.557 -4.247 0.913 1.00 90.94 84 GLN A O 1
ATOM 677 N N . ILE A 1 85 ? -12.313 -2.365 1.078 1.00 89.62 85 ILE A N 1
ATOM 678 C CA . ILE A 1 85 ? -13.418 -1.390 0.994 1.00 89.62 85 ILE A CA 1
ATOM 679 C C . ILE A 1 85 ? -13.248 -0.390 -0.146 1.00 89.62 85 ILE A C 1
ATOM 681 O O . ILE A 1 85 ? -12.093 -0.160 -0.570 1.00 89.62 85 ILE A O 1
#

Organism: Ancylostoma caninum (NCBI:txid29170)

Foldseek 3Di:
DDEDLDPVVVVVCCVVLQAAKEKEWEAEPPDPVCVVCVVVLVVVCVVCVSHHYYYYHCVRHVPVCVVVVPDDPGDMFIDHNNDTD